Protein AF-A0A1F5Z490-F1 (afdb_monomer)

Radius of gyration: 17.03 Å; Cα contacts (8 Å, |Δi|>4): 134; chains: 1; bounding box: 43×31×44 Å

Organism: NCBI:txid1798377

Solvent-accessible surface area (backbone atoms only — not comparable to full-atom values): 7966 Å² total; per-residue (Å²): 111,71,65,56,54,51,50,61,64,46,50,60,52,65,76,47,38,62,66,70,68,49,69,57,60,60,67,60,52,50,53,46,47,66,50,5,54,89,65,31,84,86,36,93,40,78,66,35,71,58,58,49,37,42,52,48,4,39,44,35,59,71,71,46,69,61,67,75,82,52,63,90,54,74,57,68,68,21,35,50,23,8,48,18,32,73,76,66,42,21,50,50,62,56,50,52,62,53,52,53,50,50,52,50,50,50,32,68,74,64,73,32,71,65,59,47,48,52,52,66,69,32,69,65,48,48,46,63,76,44,69,80,74,80,70,85,83,74,136

Foldseek 3Di:
DVVVLVCLLCVLCVVCVCLVPDFAPPVVLVVLLCQACQNDPPRPRHDDPLSQLLNLLLCVCVVDDSCPRCVPDDNPLSVQQNVCCVPPSHSLPSVSVVSVVVLVVQCVVVVDPVSSSVCSPDVVVSCVSVVNPPDPDDD

Structure (mmCIF, N/CA/C/O backbone):
data_AF-A0A1F5Z490-F1
#
_entry.id   AF-A0A1F5Z490-F1
#
loop_
_atom_site.group_PDB
_atom_site.id
_atom_site.type_symbol
_atom_site.label_atom_id
_atom_site.label_alt_id
_atom_site.label_comp_id
_atom_site.label_asym_id
_atom_site.label_entity_id
_atom_site.label_seq_id
_atom_site.pdbx_PDB_ins_code
_atom_site.Cartn_x
_atom_site.Cartn_y
_atom_site.Cartn_z
_atom_site.occupancy
_atom_site.B_iso_or_equiv
_atom_site.auth_seq_id
_atom_site.auth_comp_id
_atom_site.auth_asym_id
_atom_site.auth_atom_id
_atom_site.pdbx_PDB_model_num
ATOM 1 N N . MET A 1 1 ? -23.377 1.026 19.905 1.00 72.75 1 MET A N 1
ATOM 2 C CA . MET A 1 1 ? -21.891 1.059 19.885 1.00 72.75 1 MET A CA 1
ATOM 3 C C . MET A 1 1 ? -21.240 -0.006 18.991 1.00 72.75 1 MET A C 1
ATOM 5 O O . MET A 1 1 ? -20.268 0.329 18.337 1.00 72.75 1 MET A O 1
ATOM 9 N N . LYS A 1 2 ? -21.742 -1.254 18.906 1.00 80.75 2 LYS A N 1
ATOM 10 C CA . LYS A 1 2 ? -21.209 -2.255 17.947 1.00 80.75 2 LYS A CA 1
ATOM 11 C C . LYS A 1 2 ? -21.406 -1.830 16.481 1.00 80.75 2 LYS A C 1
ATOM 13 O O . LYS A 1 2 ? -20.446 -1.809 15.731 1.00 80.75 2 LYS A O 1
ATOM 18 N N . ILE A 1 3 ? -22.620 -1.391 16.131 1.00 85.69 3 ILE A N 1
ATOM 19 C CA . ILE A 1 3 ? -22.959 -0.874 14.790 1.00 85.69 3 ILE A CA 1
ATOM 20 C C . ILE A 1 3 ? -22.051 0.297 14.394 1.00 85.69 3 ILE A C 1
ATOM 22 O O . ILE A 1 3 ? -21.529 0.318 13.291 1.00 85.69 3 ILE A O 1
ATOM 26 N N . LEU A 1 4 ? -21.801 1.227 15.323 1.00 81.62 4 LEU A N 1
ATOM 27 C CA . LEU A 1 4 ? -20.915 2.367 15.087 1.00 81.62 4 LEU A CA 1
ATOM 28 C C . LEU A 1 4 ? -19.497 1.919 14.693 1.00 81.62 4 LEU A C 1
ATOM 30 O O . LEU A 1 4 ? -18.959 2.437 13.728 1.00 81.62 4 LEU A O 1
ATOM 34 N N . LEU A 1 5 ? -18.920 0.925 15.381 1.00 80.88 5 LEU A N 1
ATOM 35 C CA . LEU A 1 5 ? -17.599 0.385 15.029 1.00 80.88 5 LEU A CA 1
ATOM 36 C C . LEU A 1 5 ? -17.578 -0.272 13.647 1.00 80.88 5 LEU A C 1
ATOM 38 O O . LEU A 1 5 ? -16.599 -0.125 12.924 1.00 80.88 5 LEU A O 1
ATOM 42 N N . VAL A 1 6 ? -18.655 -0.967 13.272 1.00 86.56 6 VAL A N 1
ATOM 43 C CA . VAL A 1 6 ? -18.777 -1.544 11.927 1.00 86.56 6 VAL A CA 1
ATOM 44 C C . VAL A 1 6 ? -18.837 -0.434 10.882 1.00 86.56 6 VAL A C 1
ATOM 46 O O . VAL A 1 6 ? -18.079 -0.471 9.923 1.00 86.56 6 VAL A O 1
ATOM 49 N N . LEU A 1 7 ? -19.668 0.591 11.086 1.00 86.81 7 LEU A N 1
ATOM 50 C CA . LEU A 1 7 ? -19.756 1.729 10.165 1.00 86.81 7 LEU A CA 1
ATOM 51 C C . LEU A 1 7 ? -18.408 2.436 10.016 1.00 86.81 7 LEU A C 1
ATOM 53 O O . LEU A 1 7 ? -17.968 2.688 8.902 1.00 86.81 7 LEU A O 1
ATOM 57 N N . ILE A 1 8 ? -17.721 2.685 11.128 1.00 83.62 8 ILE A N 1
ATOM 58 C CA . ILE A 1 8 ? -16.379 3.270 11.145 1.00 83.62 8 ILE A CA 1
ATOM 59 C C . ILE A 1 8 ? -15.381 2.431 10.334 1.00 83.62 8 ILE A C 1
ATOM 61 O O . ILE A 1 8 ? -14.565 2.997 9.614 1.00 83.62 8 ILE A O 1
ATOM 65 N N . ALA A 1 9 ? -15.444 1.101 10.434 1.00 85.50 9 ALA A N 1
ATOM 66 C CA . ALA A 1 9 ? -14.558 0.217 9.685 1.00 85.50 9 ALA A CA 1
ATOM 67 C C . ALA A 1 9 ? -14.890 0.178 8.181 1.00 85.50 9 ALA A C 1
ATOM 69 O O . ALA A 1 9 ? -14.003 0.022 7.347 1.00 85.50 9 ALA A O 1
ATOM 70 N N . LEU A 1 10 ? -16.167 0.321 7.819 1.00 90.38 10 LEU A N 1
ATOM 71 C CA . LEU A 1 10 ? -16.627 0.232 6.430 1.00 90.38 10 LEU A CA 1
ATOM 72 C C . LEU A 1 10 ? -16.515 1.553 5.661 1.00 90.38 10 LEU A C 1
ATOM 74 O O . LEU A 1 10 ? -16.350 1.531 4.443 1.00 90.38 10 LEU A O 1
ATOM 78 N N . ILE A 1 11 ? -16.594 2.699 6.344 1.00 89.50 11 ILE A N 1
ATOM 79 C CA . ILE A 1 11 ? -16.533 4.023 5.707 1.00 89.50 11 ILE A CA 1
ATOM 80 C C . ILE A 1 11 ? -15.253 4.191 4.867 1.00 89.50 11 ILE A C 1
ATOM 82 O O . ILE A 1 11 ? -15.386 4.508 3.684 1.00 89.50 11 ILE A O 1
ATOM 86 N N . PRO A 1 12 ? -14.033 3.947 5.391 1.00 86.75 12 PRO A N 1
ATOM 87 C CA . PRO A 1 12 ? -12.818 4.059 4.588 1.00 86.75 12 PRO A CA 1
ATOM 88 C C . PRO A 1 12 ? -12.853 3.139 3.364 1.00 86.75 12 PRO A C 1
ATOM 90 O O . PRO A 1 12 ? -12.556 3.584 2.260 1.00 86.75 12 PRO A O 1
ATOM 93 N N . LEU A 1 13 ? -13.318 1.897 3.521 1.00 88.81 13 LEU A N 1
ATOM 94 C CA . LEU A 1 13 ? -13.414 0.943 2.412 1.00 88.81 13 LEU A CA 1
ATOM 95 C C . LEU A 1 13 ? -14.326 1.445 1.289 1.00 88.81 13 LEU A C 1
ATOM 97 O O . LEU A 1 13 ? -14.005 1.285 0.116 1.00 88.81 13 LEU A O 1
ATOM 101 N N . TYR A 1 14 ? -15.438 2.096 1.631 1.00 90.69 14 TYR A N 1
ATOM 102 C CA . TYR A 1 14 ? -16.331 2.688 0.638 1.00 90.69 14 TYR A CA 1
ATOM 103 C C . TYR A 1 14 ? -15.677 3.852 -0.121 1.00 90.69 14 TYR A C 1
ATOM 105 O O . TYR A 1 14 ? -15.818 3.948 -1.345 1.00 90.69 14 TYR A O 1
ATOM 113 N N . PHE A 1 15 ? -14.955 4.730 0.583 1.00 88.12 15 PHE A N 1
ATOM 114 C CA . PHE A 1 15 ? -14.271 5.871 -0.034 1.00 88.12 15 PHE A CA 1
ATOM 115 C C . PHE A 1 15 ? -13.103 5.448 -0.930 1.00 88.12 15 PHE A C 1
ATOM 117 O O . PHE A 1 15 ? -12.899 6.069 -1.968 1.00 88.12 15 PHE A O 1
ATOM 124 N N . PHE A 1 16 ? -12.394 4.373 -0.580 1.00 87.88 16 PHE A N 1
ATOM 125 C CA . PHE A 1 16 ? -11.248 3.856 -1.339 1.00 87.88 16 PHE A CA 1
ATOM 126 C C . PHE A 1 16 ? -11.577 2.636 -2.201 1.00 87.88 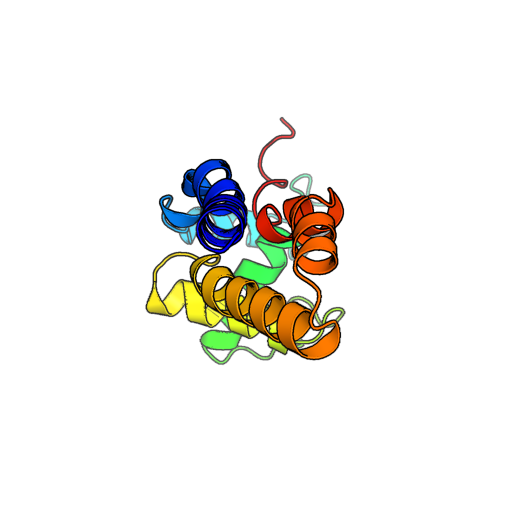16 PHE A C 1
ATOM 128 O O . PHE A 1 16 ? -10.681 1.937 -2.662 1.00 87.88 16 PHE A O 1
ATOM 135 N N . ARG A 1 17 ? -12.865 2.379 -2.457 1.00 90.50 17 ARG A N 1
ATOM 136 C CA . ARG A 1 17 ? -13.311 1.217 -3.239 1.00 90.50 17 ARG A CA 1
ATOM 137 C C . ARG A 1 17 ? -12.666 1.130 -4.623 1.00 90.50 17 ARG A C 1
ATOM 139 O O . ARG A 1 17 ? -12.433 0.022 -5.079 1.00 90.50 17 ARG A O 1
ATOM 146 N N . SER A 1 18 ? -12.366 2.261 -5.269 1.00 89.31 18 SER A N 1
ATOM 147 C CA . SER A 1 18 ? -11.722 2.272 -6.590 1.00 89.31 18 SER A CA 1
ATOM 148 C C . SER A 1 18 ? -10.363 1.577 -6.553 1.00 89.31 18 SER A C 1
ATOM 150 O O . SER A 1 18 ? -10.128 0.690 -7.361 1.00 89.31 18 SER A O 1
ATOM 152 N N . SER A 1 19 ? -9.541 1.847 -5.534 1.00 87.88 19 SER A N 1
ATOM 153 C CA . SER A 1 19 ? -8.245 1.184 -5.347 1.00 87.88 19 SER A CA 1
ATOM 154 C C . SER A 1 19 ? -8.364 -0.335 -5.215 1.00 87.88 19 SER A C 1
ATOM 156 O O . SER A 1 19 ? -7.447 -1.049 -5.589 1.00 87.88 19 SER A O 1
ATOM 158 N N . TYR A 1 20 ? -9.483 -0.859 -4.713 1.00 88.12 20 TYR A N 1
ATOM 159 C CA . TYR A 1 20 ? -9.693 -2.305 -4.564 1.00 88.12 20 TYR A CA 1
ATOM 160 C C . TYR A 1 20 ? -10.411 -2.958 -5.750 1.00 88.12 20 TYR A C 1
ATOM 162 O O . TYR A 1 20 ? -10.493 -4.182 -5.803 1.00 88.12 20 TYR A O 1
ATOM 170 N N . LEU A 1 21 ? -10.998 -2.166 -6.647 1.00 90.56 21 LEU A N 1
ATOM 171 C CA . LEU A 1 21 ? -11.788 -2.656 -7.780 1.00 90.56 21 LEU A CA 1
ATOM 172 C C . LEU A 1 21 ? -11.051 -2.500 -9.111 1.00 90.56 21 LEU A C 1
ATOM 174 O O . LEU A 1 21 ? -11.328 -3.251 -10.042 1.00 90.56 21 LEU A O 1
ATOM 178 N N . GLU A 1 22 ? -10.130 -1.545 -9.206 1.00 90.12 22 GLU A N 1
ATOM 179 C CA . GLU A 1 22 ? -9.297 -1.350 -10.387 1.00 90.12 22 GLU A CA 1
ATOM 180 C C . GLU A 1 22 ? -8.194 -2.422 -10.432 1.00 90.12 22 GLU A C 1
ATOM 182 O O . GLU A 1 22 ? -7.484 -2.620 -9.438 1.00 90.12 22 GLU A O 1
ATOM 187 N N . PRO A 1 23 ? -8.057 -3.163 -11.546 1.00 91.12 23 PRO A N 1
ATOM 188 C CA . PRO A 1 23 ? -6.977 -4.123 -11.699 1.00 91.12 23 PRO A CA 1
ATOM 189 C C . PRO A 1 23 ? -5.637 -3.396 -11.832 1.00 91.12 23 PRO A C 1
ATOM 191 O O . PRO A 1 23 ? -5.555 -2.281 -12.343 1.00 91.12 23 PRO A O 1
ATOM 194 N N . TYR A 1 24 ? -4.577 -4.054 -11.383 1.00 93.06 24 TYR A N 1
ATOM 195 C CA . TYR A 1 24 ? -3.218 -3.559 -11.521 1.00 93.06 24 TYR A CA 1
ATOM 196 C C . TYR A 1 24 ? -2.769 -3.625 -12.981 1.00 93.06 24 TYR A C 1
ATOM 198 O O . TYR A 1 24 ? -2.642 -4.716 -13.543 1.00 93.06 24 TYR A O 1
ATOM 206 N N . ASP A 1 25 ? -2.509 -2.464 -13.579 1.00 94.31 25 ASP A N 1
ATOM 207 C CA . ASP A 1 25 ? -1.946 -2.369 -14.923 1.00 94.31 25 ASP A CA 1
ATOM 208 C C . ASP A 1 25 ? -0.432 -2.609 -14.871 1.00 94.31 25 ASP A C 1
ATOM 210 O O . ASP A 1 25 ? 0.378 -1.701 -14.671 1.00 94.31 25 ASP A O 1
ATOM 214 N N . LEU A 1 26 ? -0.059 -3.883 -14.987 1.00 92.31 26 LEU A N 1
ATOM 215 C CA . LEU A 1 26 ? 1.335 -4.302 -14.923 1.00 92.31 26 LEU A CA 1
ATOM 216 C C . LEU A 1 26 ? 2.154 -3.733 -16.088 1.00 92.31 26 LEU A C 1
ATOM 218 O O . LEU A 1 26 ? 3.312 -3.378 -15.886 1.00 92.31 26 LEU A O 1
ATOM 222 N N . GLU A 1 27 ? 1.579 -3.660 -17.289 1.00 93.81 27 GLU A N 1
ATOM 223 C CA . GLU A 1 27 ? 2.284 -3.172 -18.476 1.00 93.81 27 GLU A CA 1
ATOM 224 C C . GLU A 1 27 ? 2.613 -1.688 -18.322 1.00 93.81 27 GLU A C 1
ATOM 226 O O . GLU A 1 27 ? 3.772 -1.304 -18.478 1.00 93.81 27 GLU A O 1
ATOM 231 N N . TYR A 1 28 ? 1.634 -0.890 -17.889 1.00 93.94 28 TYR A N 1
ATOM 232 C CA . TYR A 1 28 ? 1.842 0.518 -17.570 1.00 93.94 28 TYR A CA 1
ATOM 233 C C . TYR A 1 28 ? 2.927 0.716 -16.508 1.00 93.94 28 TYR A C 1
ATOM 235 O O . TYR A 1 28 ? 3.816 1.542 -16.689 1.00 93.94 28 TYR A O 1
ATOM 243 N N . VAL A 1 29 ? 2.892 -0.030 -15.396 1.00 93.12 29 VAL A N 1
ATOM 244 C CA . VAL A 1 29 ? 3.874 0.177 -14.317 1.00 93.12 29 VAL A CA 1
ATOM 245 C C . VAL A 1 29 ? 5.279 -0.269 -14.725 1.00 93.12 29 VAL A C 1
ATOM 247 O O . VAL A 1 29 ? 6.252 0.380 -14.340 1.00 93.12 29 VAL A O 1
ATOM 250 N N . LEU A 1 30 ? 5.401 -1.340 -15.514 1.00 92.75 30 LEU A N 1
ATOM 251 C CA . LEU A 1 30 ? 6.683 -1.764 -16.078 1.00 92.75 30 LEU A CA 1
ATOM 252 C C . LEU A 1 30 ? 7.259 -0.683 -16.988 1.00 92.75 30 LEU A C 1
ATOM 254 O O . LEU A 1 30 ? 8.399 -0.266 -16.790 1.00 92.75 30 LEU A O 1
ATOM 258 N N . ASP A 1 31 ? 6.462 -0.211 -17.946 1.00 95.06 31 ASP A N 1
ATOM 259 C CA . ASP A 1 31 ? 6.857 0.854 -18.863 1.00 95.06 31 ASP A CA 1
ATOM 260 C C . ASP A 1 31 ? 7.274 2.115 -18.099 1.00 95.06 31 ASP A C 1
ATOM 262 O O . ASP A 1 31 ? 8.359 2.653 -18.321 1.00 95.06 31 ASP A O 1
ATOM 266 N N . HIS A 1 32 ? 6.475 2.521 -17.110 1.00 94.25 32 HIS A N 1
ATOM 267 C CA . HIS A 1 32 ? 6.770 3.676 -16.275 1.00 94.25 32 HIS A CA 1
ATOM 268 C C . HIS A 1 32 ? 8.091 3.492 -15.513 1.00 94.25 32 HIS A C 1
ATOM 270 O O . HIS A 1 32 ? 8.922 4.396 -15.523 1.00 94.25 32 HIS A O 1
ATOM 276 N N . TYR A 1 33 ? 8.333 2.332 -14.889 1.00 95.50 33 TYR A N 1
ATOM 277 C CA . TYR A 1 33 ? 9.582 2.069 -14.168 1.00 95.50 33 TYR A CA 1
ATOM 278 C C . TYR A 1 33 ? 10.806 2.134 -15.092 1.00 95.50 33 TYR A C 1
ATOM 280 O O . TYR A 1 33 ? 11.766 2.836 -14.768 1.00 95.50 33 TYR A O 1
ATOM 288 N N . TYR A 1 34 ? 10.779 1.448 -16.238 1.00 96.12 34 TYR A N 1
ATOM 289 C CA . TYR A 1 34 ? 11.933 1.383 -17.145 1.00 96.12 34 TYR A CA 1
ATOM 290 C C . TYR A 1 34 ? 12.246 2.718 -17.822 1.00 96.12 34 TYR A C 1
ATOM 292 O O . TYR A 1 34 ? 13.385 2.947 -18.225 1.00 96.12 34 TYR A O 1
ATOM 300 N N . HIS A 1 35 ? 11.269 3.619 -17.897 1.00 96.38 35 HIS A N 1
ATOM 301 C CA . HIS A 1 35 ? 11.480 4.992 -18.338 1.00 96.38 35 HIS A CA 1
ATOM 302 C C . HIS A 1 35 ? 11.752 5.964 -17.186 1.00 96.38 35 HIS A C 1
ATOM 304 O O . HIS A 1 35 ? 11.996 7.135 -17.450 1.00 96.38 35 HIS A O 1
ATOM 310 N N . SER A 1 36 ? 11.730 5.531 -15.923 1.00 95.44 36 SER A N 1
ATOM 311 C CA . SER A 1 36 ? 11.835 6.419 -14.760 1.00 95.44 36 SER A CA 1
ATOM 312 C C . SER A 1 36 ? 13.269 6.797 -14.381 1.00 95.44 36 SER A C 1
ATOM 314 O O . SER A 1 36 ? 14.247 6.234 -14.876 1.00 95.44 36 SER A O 1
ATOM 316 N N . GLN A 1 37 ? 13.393 7.705 -13.409 1.00 94.38 37 GLN A N 1
ATOM 317 C CA . GLN A 1 37 ? 14.658 8.113 -12.793 1.00 94.38 37 GLN A CA 1
ATOM 318 C C . GLN A 1 37 ? 15.439 6.977 -12.106 1.00 94.38 37 GLN A C 1
ATOM 320 O O . GLN A 1 37 ? 16.610 7.169 -11.782 1.00 94.38 37 GLN A O 1
ATOM 325 N N . TRP A 1 38 ? 14.804 5.827 -11.850 1.00 92.00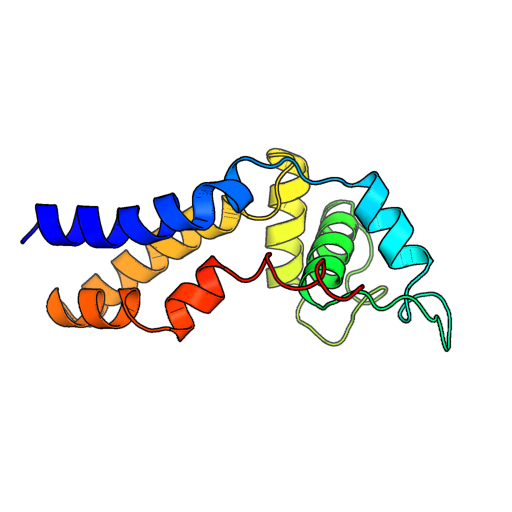 38 TRP A N 1
ATOM 326 C CA . TRP A 1 38 ? 15.452 4.667 -11.224 1.00 92.00 38 TRP A CA 1
ATOM 327 C C . TRP A 1 38 ? 16.215 3.793 -12.217 1.00 92.00 38 TRP A C 1
ATOM 329 O O . TRP A 1 38 ? 17.150 3.108 -11.814 1.00 92.00 38 TRP A O 1
ATOM 339 N N . GLU A 1 39 ? 15.849 3.848 -13.498 1.00 94.75 39 GLU A N 1
ATOM 340 C CA . GLU A 1 39 ? 16.527 3.110 -14.568 1.00 94.75 39 GLU A CA 1
ATOM 341 C C . GLU A 1 39 ? 17.349 4.052 -15.464 1.00 94.75 39 GLU A C 1
ATOM 343 O O . GLU A 1 39 ? 18.480 3.739 -15.835 1.00 94.75 39 GLU A O 1
ATOM 348 N N . ILE A 1 40 ? 16.816 5.240 -15.779 1.00 95.38 40 ILE A N 1
ATOM 349 C CA . ILE A 1 40 ? 17.438 6.213 -16.683 1.00 95.38 40 ILE A CA 1
ATOM 350 C C . ILE A 1 40 ? 17.870 7.463 -15.895 1.00 95.38 40 ILE A C 1
ATOM 352 O O . ILE A 1 40 ? 17.021 8.227 -15.420 1.00 95.38 40 ILE A O 1
ATOM 356 N N . PRO A 1 41 ? 19.186 7.747 -15.795 1.00 94.12 41 PRO A N 1
ATOM 357 C CA . PRO A 1 41 ? 19.674 8.970 -15.166 1.00 94.12 41 PRO A CA 1
ATOM 358 C C . PRO A 1 41 ? 19.102 10.227 -15.836 1.00 94.12 41 PRO A C 1
ATOM 360 O O . PRO A 1 41 ? 19.181 10.378 -17.053 1.00 94.12 41 PRO A O 1
ATOM 363 N N . ASN A 1 42 ? 18.583 11.161 -15.031 1.00 93.38 42 ASN A N 1
ATOM 364 C CA . ASN A 1 42 ? 17.922 12.396 -15.483 1.00 93.38 42 ASN A CA 1
ATOM 365 C C . ASN A 1 42 ? 16.683 12.175 -16.369 1.00 93.38 42 ASN A C 1
ATOM 367 O O . ASN A 1 42 ? 16.380 13.023 -17.213 1.00 93.38 42 ASN A O 1
ATOM 371 N N . SER A 1 43 ? 15.965 11.062 -16.194 1.00 94.56 43 SER A N 1
ATOM 372 C CA . SER A 1 43 ? 14.692 10.882 -16.884 1.00 94.56 43 SER A CA 1
ATOM 373 C C . SER A 1 43 ? 13.716 12.028 -16.573 1.00 94.56 43 SER A C 1
ATOM 375 O O . SER A 1 43 ? 13.577 12.409 -15.407 1.00 94.56 43 SER A O 1
ATOM 377 N N . PRO A 1 44 ? 13.000 12.560 -17.583 1.00 92.62 44 PRO A N 1
ATOM 378 C CA . PRO A 1 44 ? 11.887 13.469 -17.342 1.00 92.62 44 PRO A CA 1
ATOM 379 C C . PRO A 1 44 ? 10.680 12.771 -16.693 1.00 92.62 44 PRO A C 1
ATOM 381 O O . PRO A 1 44 ? 9.760 13.456 -16.254 1.00 92.62 44 PRO A O 1
ATOM 384 N N . TRP A 1 45 ? 10.654 11.434 -16.651 1.00 90.94 45 TRP A N 1
ATOM 385 C CA . TRP A 1 45 ? 9.556 10.650 -16.094 1.00 90.94 45 TRP A CA 1
ATOM 386 C C . TRP A 1 45 ? 9.890 10.267 -14.655 1.00 90.94 45 TRP A C 1
ATOM 388 O O . TRP A 1 45 ? 10.879 9.584 -14.383 1.00 90.94 45 TRP A O 1
ATOM 398 N N . GLY A 1 46 ? 9.066 10.742 -13.726 1.00 90.12 46 GLY A N 1
ATOM 399 C CA . GLY A 1 46 ? 9.198 10.440 -12.309 1.00 90.12 46 GLY A CA 1
ATOM 400 C C . GLY A 1 46 ? 8.219 9.353 -11.894 1.00 90.12 46 GLY A C 1
ATOM 401 O O . GLY A 1 46 ? 7.015 9.585 -11.938 1.00 90.12 46 GLY A O 1
ATOM 402 N N . ILE A 1 47 ? 8.717 8.217 -11.408 1.00 92.69 47 ILE A N 1
ATOM 403 C CA . ILE A 1 47 ? 7.879 7.251 -10.688 1.00 92.69 47 ILE A CA 1
ATOM 404 C C . ILE A 1 47 ? 7.910 7.565 -9.190 1.00 92.69 47 ILE A C 1
ATOM 406 O O . ILE A 1 47 ? 8.972 7.835 -8.614 1.00 92.69 47 ILE A O 1
ATOM 410 N N . GLY A 1 48 ? 6.735 7.552 -8.564 1.00 90.19 48 GLY A N 1
ATOM 411 C CA . GLY A 1 48 ? 6.597 7.700 -7.119 1.00 90.19 48 GLY A CA 1
ATOM 412 C C . GLY A 1 48 ? 6.922 6.414 -6.358 1.00 90.19 48 GLY A C 1
ATOM 413 O O . GLY A 1 48 ? 6.922 5.316 -6.917 1.00 90.19 48 GLY A O 1
ATOM 414 N N . ASP A 1 49 ? 7.145 6.553 -5.051 1.00 90.12 49 ASP A N 1
ATOM 415 C CA . ASP A 1 49 ? 7.372 5.441 -4.118 1.00 90.12 49 ASP A CA 1
ATOM 416 C C . ASP A 1 49 ? 6.286 4.358 -4.194 1.00 90.12 49 ASP A C 1
ATOM 418 O O . ASP A 1 49 ? 6.566 3.171 -4.051 1.00 90.12 49 ASP A O 1
ATOM 422 N N . ASP A 1 50 ? 5.033 4.746 -4.428 1.00 87.62 50 ASP A N 1
ATOM 423 C CA . ASP A 1 50 ? 3.919 3.811 -4.549 1.00 87.62 50 ASP A CA 1
ATOM 424 C C . ASP A 1 50 ? 4.080 2.880 -5.757 1.00 87.62 50 ASP A C 1
ATOM 426 O O . ASP A 1 50 ? 3.963 1.665 -5.593 1.00 87.62 50 ASP A O 1
ATOM 430 N N . GLY A 1 51 ? 4.380 3.419 -6.940 1.00 90.75 51 GLY A N 1
ATOM 431 C CA . GLY A 1 51 ? 4.651 2.639 -8.148 1.00 90.75 51 GLY A CA 1
ATOM 432 C C . GLY A 1 51 ? 5.932 1.818 -8.021 1.00 90.75 51 GLY A C 1
ATOM 433 O O . GLY A 1 51 ? 5.933 0.620 -8.311 1.00 90.75 51 GLY A O 1
ATOM 434 N N . LEU A 1 52 ? 6.996 2.427 -7.488 1.00 93.62 52 LEU A N 1
ATOM 435 C CA . LEU A 1 52 ? 8.288 1.775 -7.279 1.00 93.62 52 LEU A CA 1
ATOM 436 C C . LEU A 1 52 ? 8.180 0.558 -6.353 1.00 93.62 52 LEU A C 1
ATOM 438 O O . LEU A 1 52 ? 8.722 -0.503 -6.660 1.00 93.62 52 LEU A O 1
ATOM 442 N N . TYR A 1 53 ? 7.484 0.679 -5.220 1.00 93.56 53 TYR A N 1
ATOM 443 C CA . TYR A 1 53 ? 7.364 -0.419 -4.259 1.00 93.56 53 TYR A CA 1
ATOM 444 C C . TYR A 1 53 ? 6.437 -1.529 -4.748 1.00 93.56 53 TYR A C 1
ATOM 446 O O . TYR A 1 53 ? 6.683 -2.692 -4.426 1.00 93.56 53 TYR A O 1
ATOM 454 N N . GLN A 1 54 ? 5.415 -1.202 -5.542 1.00 93.69 54 GLN A N 1
ATOM 455 C CA . GLN A 1 54 ? 4.573 -2.200 -6.204 1.00 93.69 54 GLN A CA 1
ATOM 456 C C . GLN A 1 54 ? 5.375 -2.989 -7.244 1.00 93.69 54 GLN A C 1
ATOM 458 O O . GLN A 1 54 ? 5.379 -4.219 -7.195 1.00 93.69 54 GLN A O 1
ATOM 463 N N . PHE A 1 55 ? 6.123 -2.295 -8.108 1.00 95.19 55 PHE A N 1
ATOM 464 C CA . PHE A 1 55 ? 7.000 -2.915 -9.101 1.00 95.19 55 PHE A CA 1
ATOM 465 C C . PHE A 1 55 ? 8.094 -3.769 -8.446 1.00 95.19 55 PHE A C 1
ATOM 467 O O . PHE A 1 55 ? 8.204 -4.966 -8.711 1.00 95.19 55 PHE A O 1
ATOM 474 N N . SER A 1 56 ? 8.870 -3.181 -7.533 1.00 95.75 56 SER A N 1
ATOM 475 C CA . SER A 1 56 ? 9.938 -3.886 -6.822 1.00 95.75 56 SER A CA 1
ATOM 476 C C . SER A 1 56 ? 9.385 -5.081 -6.046 1.00 95.75 56 SER A C 1
ATOM 478 O O . SER A 1 56 ? 9.967 -6.161 -6.072 1.00 95.75 56 SER A O 1
ATOM 480 N N . GLY A 1 57 ? 8.223 -4.925 -5.409 1.00 95.62 57 GLY A N 1
ATOM 481 C CA . GLY A 1 57 ? 7.520 -6.009 -4.739 1.00 95.62 57 GLY A CA 1
ATOM 482 C C . GLY A 1 57 ? 7.166 -7.160 -5.671 1.00 95.62 57 GLY A C 1
ATOM 483 O O . GLY A 1 57 ? 7.431 -8.317 -5.341 1.00 95.62 57 GLY A O 1
ATOM 484 N N . TYR A 1 58 ? 6.591 -6.847 -6.832 1.00 95.88 58 TYR A N 1
ATOM 485 C CA . TYR A 1 58 ? 6.235 -7.826 -7.856 1.00 95.88 58 TYR A CA 1
ATOM 486 C C . TYR A 1 58 ? 7.455 -8.620 -8.337 1.00 95.88 58 TYR A C 1
ATOM 488 O O . TYR A 1 58 ? 7.406 -9.850 -8.385 1.00 95.88 58 TYR A O 1
ATOM 496 N N . GLU A 1 59 ? 8.570 -7.944 -8.606 1.00 95.62 59 GLU A N 1
ATOM 497 C CA . GLU A 1 59 ? 9.820 -8.583 -9.024 1.00 95.62 59 GLU A CA 1
ATOM 498 C C . GLU A 1 59 ? 10.422 -9.472 -7.923 1.00 95.62 59 GLU A C 1
ATOM 500 O O . GLU A 1 59 ? 10.815 -10.611 -8.187 1.00 95.62 59 GLU A O 1
ATOM 505 N N . ILE A 1 60 ? 10.442 -8.999 -6.670 1.00 95.94 60 ILE A N 1
ATOM 506 C CA . ILE A 1 60 ? 10.904 -9.786 -5.512 1.00 95.94 60 ILE A CA 1
ATOM 507 C C . ILE A 1 60 ? 10.056 -11.051 -5.359 1.00 95.94 60 ILE A C 1
ATOM 509 O O . ILE A 1 60 ? 10.591 -12.143 -5.163 1.00 95.94 60 ILE A O 1
ATOM 513 N N . ALA A 1 61 ? 8.734 -10.936 -5.500 1.00 96.19 61 ALA A N 1
ATOM 514 C CA . ALA A 1 61 ? 7.828 -12.078 -5.434 1.00 96.19 61 ALA A CA 1
ATOM 515 C C . ALA A 1 61 ? 8.063 -13.097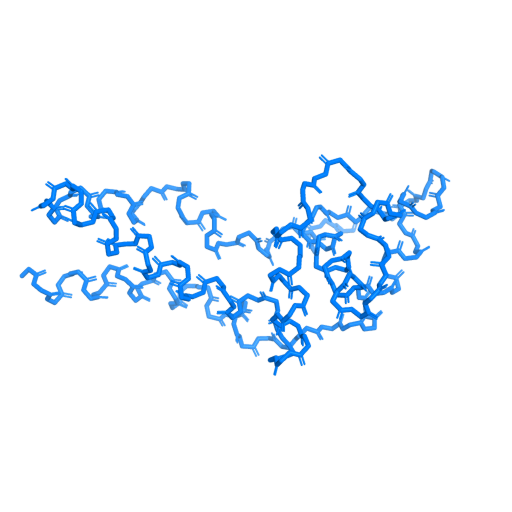 -6.569 1.00 96.19 61 ALA A C 1
ATOM 517 O O . ALA A 1 61 ? 7.641 -14.246 -6.456 1.00 96.19 61 ALA A O 1
ATOM 518 N N . ARG A 1 62 ? 8.743 -12.717 -7.662 1.00 95.75 62 ARG A N 1
ATOM 519 C CA . ARG A 1 62 ? 9.168 -13.620 -8.752 1.00 95.75 62 ARG A CA 1
ATOM 520 C C . ARG A 1 62 ? 10.578 -14.186 -8.562 1.00 95.75 62 ARG A C 1
ATOM 522 O O . ARG A 1 62 ? 11.067 -14.895 -9.437 1.00 95.75 62 ARG A O 1
ATOM 529 N N . GLY A 1 63 ? 11.214 -13.905 -7.428 1.00 95.38 63 GLY A N 1
ATOM 530 C CA . GLY A 1 63 ? 12.546 -14.401 -7.091 1.00 95.38 63 GLY A CA 1
ATOM 531 C C . GLY A 1 63 ? 13.688 -13.466 -7.485 1.00 95.38 63 GLY A C 1
ATOM 532 O O . GLY A 1 63 ? 14.841 -13.893 -7.445 1.00 95.38 63 GLY A O 1
ATOM 533 N N . ARG A 1 64 ? 13.408 -12.208 -7.855 1.00 94.88 64 ARG A N 1
ATOM 534 C CA . ARG A 1 64 ? 14.464 -11.205 -8.043 1.00 94.88 64 ARG A CA 1
ATOM 535 C C . ARG A 1 64 ? 15.087 -10.825 -6.698 1.00 94.88 64 ARG A C 1
ATOM 537 O O . ARG A 1 64 ? 14.415 -10.814 -5.667 1.00 94.88 64 ARG A O 1
ATOM 544 N N . ASP A 1 65 ? 16.373 -10.486 -6.721 1.00 94.75 65 ASP A N 1
ATOM 545 C CA . ASP A 1 65 ? 17.092 -10.018 -5.536 1.00 94.75 65 ASP A CA 1
ATOM 546 C C . ASP A 1 65 ? 16.508 -8.672 -5.035 1.00 94.75 65 ASP A C 1
ATOM 548 O O . ASP A 1 65 ? 16.474 -7.698 -5.803 1.00 94.75 65 ASP A O 1
ATOM 552 N N . PRO A 1 66 ? 16.064 -8.589 -3.761 1.00 92.50 66 PRO A N 1
ATOM 553 C CA . PRO A 1 66 ? 15.461 -7.389 -3.183 1.00 92.50 66 PRO A CA 1
ATOM 554 C C . PRO A 1 66 ? 16.368 -6.158 -3.134 1.00 92.50 66 PRO A C 1
ATOM 556 O O . PRO A 1 66 ? 15.855 -5.051 -2.977 1.00 92.50 66 PRO A O 1
ATOM 559 N N . PHE A 1 67 ? 17.684 -6.315 -3.275 1.00 91.50 67 PHE A N 1
ATOM 560 C CA . PHE A 1 67 ? 18.631 -5.200 -3.215 1.00 91.50 67 PHE A CA 1
ATOM 561 C C . PHE A 1 67 ? 18.928 -4.566 -4.581 1.00 91.50 67 PHE A C 1
ATOM 563 O O . PHE A 1 67 ? 19.697 -3.612 -4.648 1.00 91.50 67 PHE A O 1
ATOM 570 N N . THR A 1 68 ? 18.321 -5.061 -5.665 1.00 89.38 68 THR A N 1
ATOM 571 C CA . THR A 1 68 ? 18.635 -4.596 -7.029 1.00 89.38 68 THR A CA 1
ATOM 572 C C . THR A 1 68 ? 17.870 -3.348 -7.463 1.00 89.38 68 THR A C 1
ATOM 574 O O . THR A 1 68 ? 18.442 -2.504 -8.139 1.00 89.38 68 THR A O 1
ATOM 577 N N . THR A 1 69 ? 16.594 -3.220 -7.092 1.00 86.75 69 THR A N 1
ATOM 578 C CA . THR A 1 69 ? 15.718 -2.134 -7.577 1.00 86.75 69 THR A CA 1
ATOM 579 C C . THR A 1 69 ? 15.663 -0.940 -6.625 1.00 86.75 69 THR A C 1
ATOM 581 O O . THR A 1 69 ? 15.642 0.204 -7.054 1.00 86.75 69 THR A O 1
ATOM 584 N N . SER A 1 70 ? 15.580 -1.208 -5.322 1.00 88.69 70 SER A N 1
ATOM 585 C CA . SER A 1 70 ? 15.343 -0.195 -4.287 1.00 88.69 70 SER A CA 1
ATOM 586 C C . SER A 1 70 ? 15.873 -0.746 -2.953 1.00 88.69 70 SER A C 1
ATOM 588 O O . SER A 1 70 ? 15.118 -1.321 -2.167 1.00 88.69 70 SER A O 1
ATOM 590 N N . PRO A 1 71 ? 17.192 -0.710 -2.701 1.00 91.06 71 PRO A N 1
ATOM 591 C CA . PRO A 1 71 ? 17.775 -1.257 -1.473 1.00 91.06 71 PRO A CA 1
ATOM 592 C C . PRO A 1 71 ? 17.473 -0.417 -0.217 1.00 91.06 71 PRO A C 1
ATOM 594 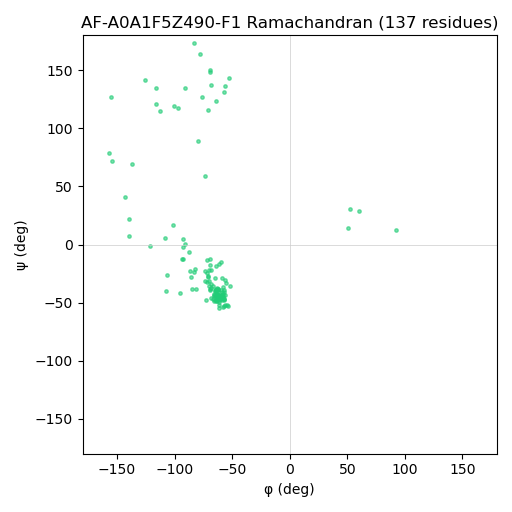O O . PRO A 1 71 ? 17.689 -0.881 0.901 1.00 91.06 71 PRO A O 1
ATOM 597 N N . GLU A 1 72 ? 16.974 0.809 -0.371 1.00 89.50 72 GLU A N 1
ATOM 598 C CA . GLU A 1 72 ? 16.774 1.782 0.706 1.00 89.50 72 GLU A CA 1
ATOM 599 C C . GLU A 1 72 ? 15.589 1.471 1.632 1.00 89.50 72 GLU A C 1
ATOM 601 O O . GLU A 1 72 ? 15.583 1.902 2.786 1.00 89.50 72 GLU A O 1
ATOM 606 N N . VAL A 1 73 ? 14.608 0.689 1.165 1.00 88.81 73 VAL A N 1
ATOM 607 C CA . VAL A 1 73 ? 13.438 0.289 1.965 1.00 88.81 73 VAL A CA 1
ATOM 608 C C . VAL A 1 73 ? 13.420 -1.225 2.188 1.00 88.81 73 VAL A C 1
ATOM 610 O O . VAL A 1 73 ? 13.566 -1.973 1.215 1.00 88.81 73 VAL A O 1
ATOM 613 N N . PRO A 1 74 ? 13.163 -1.700 3.429 1.00 90.94 74 PRO A N 1
ATOM 614 C CA . PRO A 1 74 ? 13.112 -3.123 3.750 1.00 90.94 74 PRO A CA 1
ATOM 615 C C . PRO A 1 74 ? 12.170 -3.937 2.843 1.00 90.94 74 PRO A C 1
ATOM 617 O O . PRO A 1 74 ? 11.069 -3.482 2.517 1.00 90.94 74 PRO A O 1
ATOM 620 N N . PRO A 1 75 ? 12.537 -5.185 2.494 1.00 93.00 75 PRO A N 1
ATOM 621 C CA . PRO A 1 75 ? 11.845 -5.954 1.458 1.00 93.00 75 PRO A CA 1
ATOM 622 C C . PRO A 1 75 ? 10.456 -6.451 1.862 1.00 93.00 75 PRO A C 1
ATOM 624 O O . PRO A 1 75 ? 9.617 -6.671 0.996 1.00 93.00 75 PRO A O 1
ATOM 627 N N . VAL A 1 76 ? 10.181 -6.619 3.160 1.00 93.50 76 VAL A N 1
ATOM 628 C CA . VAL A 1 76 ? 8.934 -7.242 3.642 1.00 93.50 76 VAL A CA 1
ATOM 629 C C . VAL A 1 76 ? 7.693 -6.482 3.168 1.00 93.50 76 VAL A C 1
ATOM 631 O O . VAL A 1 76 ? 6.746 -7.099 2.688 1.00 93.50 76 VAL A O 1
ATOM 634 N N . GLY A 1 77 ? 7.703 -5.148 3.256 1.00 89.62 77 GLY A N 1
ATOM 635 C CA . GLY A 1 77 ? 6.570 -4.332 2.811 1.00 89.62 77 GLY A CA 1
ATOM 636 C C . GLY A 1 77 ? 6.325 -4.441 1.305 1.00 89.62 77 GLY A C 1
ATOM 637 O O . GLY A 1 77 ? 5.184 -4.552 0.870 1.00 89.62 77 GLY A O 1
ATOM 638 N N . LYS A 1 78 ? 7.399 -4.486 0.512 1.00 93.56 78 LYS A N 1
ATOM 639 C CA . LYS A 1 78 ? 7.331 -4.639 -0.947 1.00 93.56 78 LYS A CA 1
ATOM 640 C C . LYS A 1 78 ? 6.827 -6.025 -1.330 1.00 93.56 78 LYS A C 1
ATOM 642 O O . LYS A 1 78 ? 5.920 -6.148 -2.144 1.00 93.56 78 LYS A O 1
ATOM 647 N N . LEU A 1 79 ? 7.353 -7.068 -0.691 1.00 95.06 79 LEU A N 1
ATOM 648 C CA . LEU A 1 79 ? 6.942 -8.450 -0.933 1.00 95.06 79 LEU A CA 1
ATOM 649 C C . LEU A 1 79 ? 5.439 -8.642 -0.703 1.00 95.06 79 LEU A C 1
ATOM 651 O O . LEU A 1 79 ? 4.781 -9.329 -1.477 1.00 95.06 79 LEU A O 1
ATOM 655 N N . ILE A 1 80 ? 4.884 -7.998 0.325 1.00 94.19 80 ILE A N 1
ATOM 656 C CA . ILE A 1 80 ? 3.447 -8.006 0.609 1.00 94.19 80 ILE A CA 1
ATOM 657 C C . ILE A 1 80 ? 2.641 -7.477 -0.593 1.00 94.19 80 ILE A C 1
ATOM 659 O O . ILE A 1 80 ? 1.695 -8.139 -1.025 1.00 94.19 80 ILE A O 1
ATOM 663 N N . TYR A 1 81 ? 3.048 -6.348 -1.186 1.00 92.75 81 TYR A N 1
ATOM 664 C CA . TYR A 1 81 ? 2.432 -5.825 -2.413 1.00 92.75 81 TYR A CA 1
ATOM 665 C C . TYR A 1 81 ? 2.597 -6.777 -3.598 1.00 92.75 81 TYR A C 1
ATOM 667 O O . TYR A 1 81 ? 1.622 -7.068 -4.287 1.00 92.75 81 TYR A O 1
ATOM 675 N N . GLY A 1 82 ? 3.803 -7.308 -3.804 1.00 94.81 82 GLY A N 1
ATOM 676 C CA . GLY A 1 82 ? 4.100 -8.238 -4.893 1.00 94.81 82 GLY A CA 1
ATOM 677 C C . GLY A 1 82 ? 3.250 -9.501 -4.864 1.00 94.81 82 GLY A C 1
ATOM 678 O O . GLY A 1 82 ? 2.670 -9.882 -5.879 1.00 94.81 82 GLY A O 1
ATOM 679 N N . LEU A 1 83 ? 3.110 -10.116 -3.689 1.00 95.50 83 LEU A N 1
ATOM 680 C CA . LEU A 1 83 ? 2.238 -11.275 -3.494 1.00 95.50 83 LEU A CA 1
ATOM 681 C C . LEU A 1 83 ? 0.772 -10.924 -3.761 1.00 95.50 83 LEU A C 1
ATOM 683 O O . LEU A 1 83 ? 0.058 -11.712 -4.377 1.00 95.50 83 LEU A O 1
ATOM 687 N N . SER A 1 84 ? 0.321 -9.736 -3.347 1.00 95.25 84 SER A N 1
ATOM 688 C CA . SER A 1 84 ? -1.040 -9.272 -3.634 1.00 95.25 84 SER A CA 1
ATOM 689 C C . SER A 1 84 ? -1.279 -9.112 -5.139 1.00 95.25 84 SER A C 1
ATOM 691 O O . SER A 1 84 ? -2.306 -9.558 -5.647 1.00 95.25 84 SER A O 1
ATOM 693 N N . ILE A 1 85 ? -0.313 -8.543 -5.867 1.00 95.81 85 ILE A N 1
ATOM 694 C CA . ILE A 1 85 ? -0.367 -8.414 -7.329 1.00 95.81 85 ILE A CA 1
ATOM 695 C C . ILE A 1 85 ? -0.429 -9.798 -7.984 1.00 95.81 85 ILE A C 1
ATOM 697 O O . ILE A 1 85 ? -1.298 -10.031 -8.817 1.00 95.81 85 ILE A O 1
ATOM 701 N N . GLN A 1 86 ? 0.431 -10.738 -7.587 1.00 95.31 86 GLN A N 1
ATOM 702 C CA . GLN A 1 86 ? 0.454 -12.082 -8.177 1.00 95.31 86 GLN A CA 1
ATOM 703 C C . GLN A 1 86 ? -0.832 -12.878 -7.920 1.00 95.31 86 GLN A C 1
ATOM 705 O O . GLN A 1 86 ? -1.313 -13.576 -8.809 1.00 95.31 86 GLN A O 1
ATOM 710 N N . LEU A 1 87 ? -1.381 -12.797 -6.706 1.00 95.38 87 LEU A N 1
ATOM 711 C CA . LEU A 1 87 ? -2.544 -13.592 -6.310 1.00 95.38 87 LEU A CA 1
ATOM 712 C C . LEU A 1 87 ? -3.864 -12.982 -6.785 1.00 95.38 87 LEU A C 1
ATOM 714 O O . LEU A 1 87 ? -4.773 -13.713 -7.174 1.00 95.38 87 LEU A O 1
ATOM 718 N N . PHE A 1 88 ? -3.983 -11.656 -6.738 1.00 95.06 88 PHE A N 1
ATOM 719 C CA . PHE A 1 88 ? -5.260 -10.963 -6.912 1.00 95.06 88 PHE A CA 1
ATOM 720 C C . PHE A 1 88 ? -5.276 -9.972 -8.075 1.00 95.06 88 PHE A C 1
ATOM 722 O O . PHE A 1 88 ? -6.303 -9.337 -8.296 1.00 95.06 88 PHE A O 1
ATOM 729 N N . HIS A 1 89 ? -4.163 -9.810 -8.799 1.00 95.06 89 HIS A N 1
ATOM 730 C CA . HIS A 1 89 ? -3.998 -8.766 -9.818 1.00 95.06 89 HIS A CA 1
ATOM 731 C C . HIS A 1 89 ? -4.321 -7.364 -9.278 1.00 95.06 89 HIS A C 1
ATOM 733 O O . HIS A 1 89 ? -4.795 -6.500 -10.008 1.00 95.06 89 HIS A O 1
ATOM 739 N N . ASN A 1 90 ? -4.090 -7.136 -7.981 1.00 93.94 90 ASN A N 1
ATOM 740 C CA . ASN A 1 90 ? -4.281 -5.843 -7.337 1.00 93.94 90 ASN A CA 1
ATOM 741 C C . ASN A 1 90 ? -3.385 -5.749 -6.081 1.00 93.94 90 ASN A C 1
ATOM 743 O O . ASN A 1 90 ? -3.432 -6.635 -5.218 1.00 93.94 90 ASN A O 1
ATOM 747 N N . PRO A 1 91 ? -2.563 -4.694 -5.950 1.00 92.81 91 PRO A N 1
ATOM 748 C CA . PRO A 1 91 ? -1.599 -4.544 -4.859 1.00 92.81 91 PRO A CA 1
ATOM 749 C C . PRO A 1 91 ? -2.248 -4.268 -3.496 1.00 92.81 91 PRO A C 1
ATOM 751 O O . PRO A 1 91 ? -1.639 -4.524 -2.461 1.00 92.81 91 PRO A O 1
ATOM 754 N N . TYR A 1 92 ? -3.476 -3.755 -3.457 1.00 91.75 92 TYR A N 1
ATOM 755 C CA . TYR A 1 92 ? -4.095 -3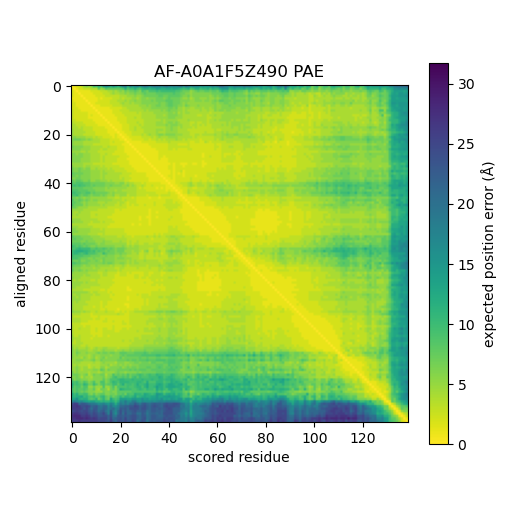.221 -2.244 1.00 91.75 92 TYR A CA 1
ATOM 756 C C . TYR A 1 92 ? -4.935 -4.235 -1.469 1.00 91.75 92 TYR A C 1
ATOM 758 O O . TYR A 1 92 ? -5.258 -3.979 -0.307 1.00 91.75 92 TYR A O 1
ATOM 766 N N . TYR A 1 93 ? -5.261 -5.403 -2.034 1.00 91.44 93 TYR A N 1
ATOM 767 C CA . TYR A 1 93 ? -6.056 -6.409 -1.315 1.00 91.44 93 TYR A CA 1
ATOM 768 C C . TYR A 1 93 ? -5.421 -6.850 0.002 1.00 91.44 93 TYR A C 1
ATOM 770 O O . TYR A 1 93 ? -6.126 -7.030 0.995 1.00 91.44 93 TYR A O 1
ATOM 778 N N . VAL A 1 94 ? -4.095 -6.962 0.051 1.00 88.38 94 VAL A N 1
ATOM 779 C CA . VAL A 1 94 ? -3.373 -7.348 1.269 1.00 88.38 94 VAL A CA 1
ATOM 780 C C . VAL A 1 94 ? -3.405 -6.282 2.375 1.00 88.38 94 VAL A C 1
ATOM 782 O O . VAL A 1 94 ? -3.205 -6.603 3.546 1.00 88.38 94 VAL A O 1
ATOM 785 N N . ILE A 1 95 ? -3.735 -5.026 2.052 1.00 88.31 95 ILE A N 1
ATOM 786 C CA . ILE A 1 95 ? -3.913 -3.966 3.056 1.00 88.31 95 ILE A CA 1
ATOM 787 C C . ILE A 1 95 ? -5.175 -4.216 3.889 1.00 88.31 95 ILE A C 1
ATOM 789 O O . ILE A 1 95 ? -5.189 -3.892 5.073 1.00 88.31 95 ILE A O 1
ATOM 793 N N . LEU A 1 96 ? -6.221 -4.831 3.325 1.00 89.88 96 LEU A N 1
ATOM 794 C CA . LEU A 1 96 ? -7.482 -5.095 4.031 1.00 89.88 96 LEU A CA 1
ATOM 795 C C . LEU A 1 96 ? -7.309 -5.943 5.304 1.00 89.88 96 LEU A C 1
ATOM 797 O O . LEU A 1 96 ? -7.749 -5.498 6.368 1.00 89.88 96 LEU A O 1
ATOM 801 N N . PRO A 1 97 ? -6.673 -7.132 5.271 1.00 90.75 97 PRO A N 1
ATOM 802 C CA . PRO A 1 97 ? -6.451 -7.898 6.491 1.00 90.75 97 PRO A CA 1
ATOM 803 C C . PRO A 1 97 ? -5.564 -7.140 7.483 1.00 90.75 97 PRO A C 1
ATOM 805 O O . PRO A 1 97 ? -5.863 -7.155 8.675 1.00 90.75 97 PRO A O 1
ATOM 808 N N . ILE A 1 98 ? -4.532 -6.421 7.021 1.00 89.88 98 ILE A N 1
ATOM 809 C CA . ILE A 1 98 ? -3.667 -5.626 7.906 1.00 89.88 98 ILE A CA 1
ATOM 810 C C . ILE A 1 98 ? -4.480 -4.528 8.599 1.00 89.88 98 ILE A C 1
ATOM 812 O O . ILE A 1 98 ? -4.403 -4.390 9.815 1.00 89.88 98 ILE A O 1
ATOM 816 N N . TYR A 1 99 ? -5.329 -3.818 7.858 1.00 89.25 99 TYR A N 1
ATOM 817 C CA . TYR A 1 99 ? -6.246 -2.811 8.379 1.00 89.25 99 TYR A CA 1
ATOM 818 C C . TYR A 1 99 ? -7.129 -3.363 9.505 1.00 89.25 99 TYR 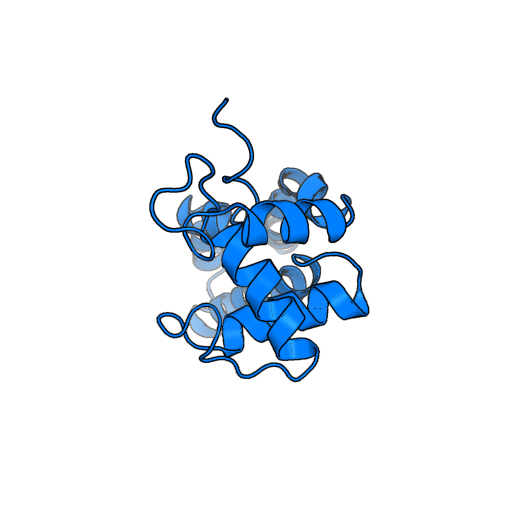A C 1
ATOM 820 O O . TYR A 1 99 ? -7.150 -2.809 10.607 1.00 89.25 99 TYR A O 1
ATOM 828 N N . PHE A 1 100 ? -7.820 -4.485 9.274 1.00 89.69 100 PHE A N 1
ATOM 829 C CA . PHE A 1 100 ? -8.673 -5.091 10.299 1.00 89.69 100 PHE A CA 1
ATOM 830 C C . PHE A 1 100 ? -7.869 -5.584 11.504 1.00 89.69 100 PHE A C 1
ATOM 832 O O . PHE A 1 100 ? -8.294 -5.380 12.643 1.00 89.69 100 PHE A O 1
ATOM 839 N N . LEU A 1 101 ? -6.694 -6.178 11.281 1.00 91.56 101 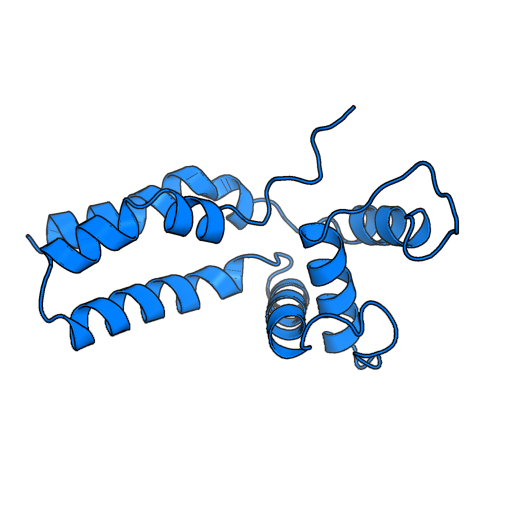LEU A N 1
ATOM 840 C CA . LEU A 1 101 ? -5.798 -6.607 12.355 1.00 91.56 101 LEU A CA 1
ATOM 841 C C . LEU A 1 101 ? -5.319 -5.423 13.195 1.00 91.56 101 LEU A C 1
ATOM 843 O O . LEU A 1 101 ? -5.314 -5.524 14.420 1.00 91.56 101 LEU A O 1
ATOM 847 N 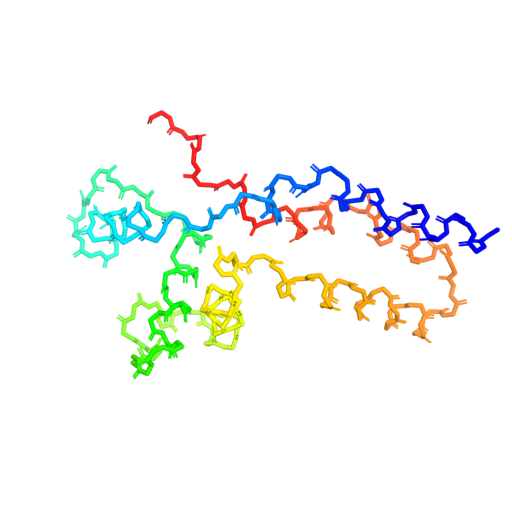N . THR A 1 102 ? -4.995 -4.285 12.579 1.00 89.81 102 THR A N 1
ATOM 848 C CA . THR A 1 102 ? -4.633 -3.057 13.295 1.00 89.81 102 THR A CA 1
ATOM 849 C C . THR A 1 102 ? -5.790 -2.557 14.155 1.00 89.81 102 THR A C 1
ATOM 851 O O . THR A 1 102 ? -5.577 -2.234 15.324 1.00 89.81 102 THR A O 1
ATOM 854 N N . LEU A 1 103 ? -7.024 -2.547 13.638 1.00 88.69 103 LEU A N 1
ATOM 855 C CA . LEU A 1 103 ? -8.198 -2.148 14.424 1.00 88.69 103 LEU A CA 1
ATOM 856 C C . LEU A 1 103 ? -8.450 -3.084 15.609 1.00 88.69 103 LEU A C 1
ATOM 858 O O . LEU A 1 103 ? -8.719 -2.618 16.720 1.00 88.69 103 LEU A O 1
ATOM 862 N N . ILE A 1 104 ? -8.338 -4.396 15.390 1.00 90.19 104 ILE A N 1
ATOM 863 C CA . ILE A 1 104 ? -8.488 -5.407 16.441 1.00 90.19 104 ILE A CA 1
ATOM 864 C C . ILE A 1 104 ? -7.389 -5.238 17.491 1.00 90.19 104 ILE A C 1
ATOM 866 O O . ILE A 1 104 ? -7.697 -5.165 18.680 1.00 90.19 104 ILE A O 1
ATOM 870 N N . ALA A 1 105 ? -6.126 -5.121 17.080 1.00 90.69 105 ALA A N 1
ATOM 871 C CA . ALA A 1 105 ? -4.996 -4.931 17.983 1.00 90.69 105 ALA A CA 1
ATOM 872 C C . ALA A 1 105 ? -5.169 -3.664 18.828 1.00 90.69 105 ALA A C 1
ATOM 874 O O . ALA A 1 105 ? -5.048 -3.708 20.052 1.00 90.69 105 ALA A O 1
ATOM 875 N N . PHE A 1 106 ? -5.548 -2.549 18.203 1.00 88.62 106 PHE A N 1
ATOM 876 C CA . PHE A 1 106 ? -5.762 -1.291 18.907 1.00 88.62 106 PHE A CA 1
ATOM 877 C C . PHE A 1 106 ? -6.926 -1.368 19.902 1.00 88.62 106 PHE A C 1
ATOM 879 O O . PHE A 1 106 ? -6.830 -0.868 21.028 1.00 88.62 106 PHE A O 1
ATOM 886 N N . TYR A 1 107 ? -8.011 -2.055 19.533 1.00 89.00 107 TYR A N 1
ATOM 887 C CA . TYR A 1 107 ? -9.109 -2.340 20.453 1.00 89.00 107 TYR A CA 1
ATOM 888 C C . TYR A 1 107 ? -8.657 -3.209 21.632 1.00 89.00 107 TYR A C 1
ATOM 890 O O . TYR A 1 107 ? -9.016 -2.933 22.777 1.00 89.00 107 TYR A O 1
ATOM 898 N N . LEU A 1 108 ? -7.857 -4.248 21.382 1.00 91.75 108 LEU A N 1
ATOM 899 C CA . LEU A 1 108 ? -7.371 -5.148 22.425 1.00 91.75 108 LEU A CA 1
ATOM 900 C C . LEU A 1 108 ? -6.409 -4.458 23.394 1.00 91.75 108 LEU A C 1
ATOM 902 O O . LEU A 1 108 ? -6.473 -4.777 24.581 1.00 91.75 108 LEU A O 1
ATOM 906 N N . LEU A 1 109 ? -5.579 -3.533 22.908 1.00 91.94 109 LEU A N 1
ATOM 907 C CA . LEU A 1 109 ? -4.625 -2.764 23.710 1.00 91.94 109 LEU A CA 1
ATOM 908 C C . LEU A 1 109 ? -5.317 -1.709 24.573 1.00 91.94 109 LEU A C 1
ATOM 910 O O . LEU A 1 109 ? -5.057 -1.609 25.766 1.00 91.94 109 LEU A O 1
ATOM 914 N N . THR A 1 110 ? -6.223 -0.931 23.984 1.00 92.31 110 THR A N 1
ATOM 915 C CA . THR A 1 110 ? -6.859 0.194 24.688 1.00 92.31 110 THR A CA 1
ATOM 916 C C . THR A 1 110 ? -8.090 -0.220 25.488 1.00 92.31 110 THR A C 1
ATOM 918 O O . THR A 1 110 ? -8.528 0.519 26.368 1.00 92.31 110 THR A O 1
ATOM 921 N N . LYS A 1 111 ? -8.722 -1.346 25.120 1.00 88.69 111 LYS A N 1
ATOM 922 C CA . LYS A 1 111 ? -10.080 -1.751 25.533 1.00 88.69 111 LYS A CA 1
ATOM 923 C C . LYS A 1 111 ? -11.135 -0.650 25.332 1.00 88.69 111 LYS A C 1
ATOM 925 O O . LYS A 1 111 ? -12.258 -0.764 25.826 1.00 88.69 111 LYS A O 1
ATOM 930 N N . SER A 1 112 ? -10.812 0.396 24.566 1.00 87.56 112 SER A N 1
ATOM 931 C CA . SER A 1 112 ? -11.606 1.611 24.417 1.00 87.56 112 SER A CA 1
ATOM 932 C C . SER A 1 112 ? -12.088 1.762 22.985 1.00 87.56 112 SER A C 1
ATOM 934 O O . SER A 1 112 ? -11.317 1.883 22.037 1.00 87.56 112 SER A O 1
ATOM 936 N N . LYS A 1 113 ? -13.409 1.810 22.826 1.00 84.19 113 LYS A N 1
ATOM 937 C CA . LYS A 1 113 ? -14.045 2.016 21.517 1.00 84.19 113 LYS A CA 1
ATOM 938 C C . LYS A 1 113 ? -13.856 3.448 21.012 1.00 84.19 113 LYS A C 1
ATOM 940 O O . LYS A 1 113 ? -13.830 3.664 19.807 1.00 84.19 113 LYS A O 1
ATOM 945 N N . LEU A 1 114 ? -13.690 4.402 21.932 1.00 85.44 114 LEU A N 1
ATOM 946 C CA . LEU A 1 114 ? -13.428 5.804 21.613 1.00 85.44 114 LEU A CA 1
ATOM 947 C C . LEU A 1 114 ? -12.028 5.979 21.010 1.00 85.44 114 LEU A C 1
ATOM 949 O O . LEU A 1 114 ? -11.859 6.717 20.048 1.00 85.44 114 LEU A O 1
ATOM 953 N N . ALA A 1 115 ? -11.038 5.251 21.530 1.00 85.25 115 ALA A N 1
ATOM 954 C CA . ALA A 1 115 ? -9.684 5.284 20.991 1.00 85.25 115 ALA A CA 1
ATOM 955 C C . ALA A 1 115 ? -9.645 4.734 19.553 1.00 85.25 115 ALA A C 1
ATOM 957 O O . ALA A 1 115 ? -9.049 5.351 18.674 1.00 85.25 115 ALA A O 1
ATOM 958 N N . VAL A 1 116 ? -10.334 3.613 19.297 1.00 82.25 116 VAL A N 1
ATOM 959 C CA . VAL A 1 116 ? -10.469 3.039 17.944 1.00 82.25 116 VAL A CA 1
ATOM 960 C C . VAL A 1 116 ? -11.134 4.031 16.989 1.00 82.25 116 VAL A C 1
ATOM 962 O O . VAL A 1 116 ? -10.652 4.213 15.876 1.00 82.25 116 VAL A O 1
ATOM 965 N N . PHE A 1 117 ? -12.195 4.712 17.437 1.00 83.06 117 PHE A N 1
ATOM 966 C CA . PHE A 1 117 ? -12.836 5.770 16.657 1.00 83.06 117 PHE A CA 1
ATOM 967 C C . PHE A 1 117 ? -11.841 6.873 16.283 1.00 83.06 117 PHE A C 1
ATOM 969 O O . PHE A 1 117 ? -11.668 7.153 15.099 1.00 83.06 117 PHE A O 1
ATOM 976 N N . PHE A 1 118 ? -11.115 7.433 17.255 1.00 85.19 118 PHE A N 1
ATOM 977 C CA . PHE A 1 118 ? -10.142 8.484 16.963 1.00 85.19 118 PHE A CA 1
ATOM 978 C C . PHE A 1 118 ? -9.074 8.031 15.970 1.00 85.19 118 PHE A C 1
ATOM 980 O O . PHE A 1 118 ? -8.832 8.753 15.004 1.00 85.19 118 PHE A O 1
ATOM 987 N N . LEU A 1 119 ? -8.516 6.824 16.140 1.00 83.25 119 LEU A N 1
ATOM 988 C CA . LEU A 1 119 ? -7.542 6.244 15.212 1.00 83.25 119 LEU A CA 1
ATOM 989 C C . LEU A 1 119 ? -8.089 6.220 13.780 1.00 83.25 119 LEU A C 1
ATOM 991 O O . LEU A 1 119 ? -7.459 6.757 12.871 1.00 83.25 119 LEU A O 1
ATOM 995 N N . THR A 1 120 ? -9.287 5.663 13.598 1.00 79.12 120 THR A N 1
ATOM 996 C CA . THR A 1 120 ? -9.919 5.522 12.278 1.00 79.12 120 THR A CA 1
ATOM 997 C C . THR A 1 120 ? -10.257 6.847 11.616 1.00 79.12 120 THR A C 1
ATOM 999 O O . THR A 1 120 ? -10.254 6.929 10.394 1.00 79.12 120 THR A O 1
ATOM 1002 N N . THR A 1 121 ? -10.522 7.887 12.408 1.00 79.12 121 THR A N 1
ATOM 1003 C CA . THR A 1 121 ? -10.819 9.233 11.909 1.00 79.12 121 THR A CA 1
ATOM 1004 C C . THR A 1 121 ? -9.576 10.086 11.685 1.00 79.12 121 THR A C 1
ATOM 1006 O O . THR A 1 121 ? -9.689 11.192 11.160 1.00 79.12 121 THR A O 1
ATOM 1009 N N . THR A 1 122 ? -8.386 9.616 12.077 1.00 83.12 122 THR A N 1
ATOM 1010 C CA . THR A 1 122 ? -7.173 10.410 11.874 1.00 83.12 122 THR A CA 1
ATOM 1011 C C . THR A 1 122 ? -6.837 10.527 10.383 1.00 83.12 122 THR A C 1
ATOM 1013 O O . THR A 1 122 ? -6.857 9.525 9.662 1.00 83.12 122 THR A O 1
ATOM 1016 N N . PRO A 1 123 ? -6.439 11.722 9.904 1.00 73.88 123 PRO A N 1
ATOM 1017 C CA . PRO A 1 123 ? -5.996 11.906 8.522 1.00 73.88 123 PRO A CA 1
ATOM 1018 C C . PRO A 1 123 ? -4.834 10.986 8.133 1.00 73.88 123 PRO A C 1
ATOM 1020 O O . PRO A 1 123 ? -4.728 10.579 6.981 1.00 73.88 123 PRO A O 1
ATOM 1023 N N . LEU A 1 124 ? -3.980 10.626 9.098 1.00 71.00 124 LEU A N 1
ATOM 1024 C CA . LEU A 1 124 ? -2.871 9.693 8.898 1.00 71.00 124 LEU A CA 1
ATOM 1025 C C . LEU A 1 124 ? -3.363 8.293 8.538 1.00 71.00 124 LEU A C 1
ATOM 1027 O O . LEU A 1 124 ? -2.853 7.690 7.599 1.00 71.00 124 LEU A O 1
ATOM 1031 N N . PHE A 1 125 ? -4.380 7.798 9.238 1.00 75.94 125 PHE A N 1
ATOM 1032 C CA . PHE A 1 125 ? -4.944 6.482 8.972 1.00 75.94 125 PHE A CA 1
ATOM 1033 C C . PHE A 1 125 ? -5.675 6.440 7.625 1.00 75.94 125 PHE A C 1
ATOM 1035 O O . PHE A 1 125 ? -5.526 5.484 6.867 1.00 75.94 125 PHE A O 1
ATOM 1042 N N . PHE A 1 126 ? -6.368 7.527 7.268 1.00 72.31 126 PHE A N 1
ATOM 1043 C CA . PHE A 1 126 ? -6.930 7.703 5.926 1.00 72.31 126 PHE A CA 1
ATOM 1044 C C . PHE A 1 126 ? -5.851 7.750 4.846 1.00 72.31 126 PHE A C 1
ATOM 1046 O O . PHE A 1 126 ? -6.010 7.113 3.810 1.00 72.31 126 PHE A O 1
ATOM 1053 N N . LYS A 1 127 ? -4.745 8.466 5.075 1.00 74.94 127 LYS A N 1
ATOM 1054 C CA . LYS A 1 127 ? -3.619 8.514 4.134 1.00 74.94 127 LYS A CA 1
ATOM 1055 C C . LYS A 1 127 ? -2.995 7.134 3.942 1.00 74.94 127 LYS A C 1
ATOM 1057 O O . LYS A 1 127 ? -2.636 6.804 2.823 1.00 74.94 127 LYS A O 1
ATOM 1062 N N . TRP A 1 128 ? -2.904 6.338 5.003 1.00 68.69 128 TRP A N 1
ATOM 1063 C CA . TRP A 1 128 ? -2.355 4.985 4.956 1.00 68.69 128 TRP A CA 1
ATOM 1064 C C . TRP A 1 128 ? -3.258 4.013 4.190 1.00 68.69 128 TRP A C 1
ATOM 1066 O O . TRP A 1 128 ? -2.775 3.212 3.400 1.00 68.69 128 TRP A O 1
ATOM 1076 N N . LEU A 1 129 ? -4.581 4.135 4.343 1.00 66.12 129 LEU A N 1
ATOM 1077 C CA . LEU A 1 129 ? -5.525 3.372 3.522 1.00 66.12 129 LEU A CA 1
ATOM 1078 C C . LEU A 1 129 ? -5.555 3.855 2.064 1.00 66.12 129 LEU A C 1
ATOM 1080 O O . LEU A 1 129 ? -5.850 3.083 1.158 1.00 66.12 129 LEU A O 1
ATOM 1084 N N . ARG A 1 130 ? -5.239 5.139 1.858 1.00 65.00 130 ARG A N 1
ATOM 1085 C CA . ARG A 1 130 ? -5.171 5.800 0.555 1.00 65.00 130 ARG A CA 1
ATOM 1086 C C . ARG A 1 130 ? -3.864 5.574 -0.188 1.00 65.00 130 ARG A C 1
ATOM 1088 O O . ARG A 1 130 ? -3.870 5.851 -1.379 1.00 65.00 130 ARG A O 1
ATOM 1095 N N . SER A 1 131 ? -2.749 5.202 0.451 1.00 60.28 131 SER A N 1
ATOM 1096 C CA . SER A 1 131 ? -1.393 5.288 -0.132 1.00 60.28 131 SER A CA 1
ATOM 1097 C C . SER A 1 131 ? -1.093 4.226 -1.200 1.00 60.28 131 SER A C 1
ATOM 1099 O O . SER A 1 131 ? -0.142 3.460 -1.104 1.00 60.28 131 SER A O 1
ATOM 1101 N N . GLY A 1 132 ? -1.935 4.269 -2.225 1.00 52.12 132 GLY A N 1
ATOM 1102 C CA . GLY A 1 132 ? -1.848 3.817 -3.593 1.00 52.12 132 GLY A CA 1
ATOM 1103 C C . GLY A 1 132 ? -2.469 4.825 -4.575 1.00 52.12 132 GLY A C 1
ATOM 1104 O O . GLY A 1 132 ? -2.949 4.438 -5.630 1.00 52.12 132 GLY A O 1
ATOM 1105 N N . LEU A 1 133 ? -2.592 6.107 -4.195 1.00 43.22 133 LEU A N 1
ATOM 1106 C CA . LEU A 1 133 ? -3.362 7.094 -4.968 1.00 43.22 133 LEU A CA 1
ATOM 1107 C C . LEU A 1 133 ? -2.749 8.502 -4.980 1.00 43.22 133 LEU A C 1
ATOM 1109 O O . LEU A 1 133 ? -3.482 9.490 -4.878 1.00 43.22 133 LEU A O 1
ATOM 1113 N N . PHE A 1 134 ? -1.420 8.594 -5.107 1.00 44.03 134 PHE A N 1
ATOM 1114 C CA . PHE A 1 134 ? -0.735 9.817 -5.548 1.00 44.03 134 PHE A CA 1
ATOM 1115 C C . PHE A 1 134 ? 0.635 9.524 -6.196 1.00 44.03 134 PHE A C 1
ATOM 1117 O O . PHE A 1 134 ? 1.671 9.890 -5.650 1.00 44.03 134 PHE A O 1
ATOM 1124 N N . SER A 1 135 ? 0.618 8.959 -7.404 1.00 44.78 135 SER A N 1
ATOM 1125 C CA . SER A 1 135 ? 1.665 9.186 -8.421 1.00 44.78 135 SER A CA 1
ATOM 1126 C C . SER A 1 135 ? 1.134 9.338 -9.855 1.00 44.78 135 SER A C 1
ATOM 1128 O O . SER A 1 135 ? 1.921 9.467 -10.781 1.00 44.78 135 SER A O 1
ATOM 1130 N N . GLY A 1 136 ? -0.189 9.401 -10.060 1.00 40.69 136 GLY A N 1
ATOM 1131 C CA . GLY A 1 136 ? -0.792 9.489 -11.402 1.00 40.69 136 GLY A CA 1
ATOM 1132 C C . GLY A 1 136 ? -1.417 10.834 -11.789 1.00 40.69 136 GLY A C 1
ATOM 1133 O O . GLY A 1 136 ? -2.073 10.910 -12.819 1.00 40.69 136 GLY A O 1
ATOM 1134 N N . LEU A 1 137 ? -1.292 11.888 -10.973 1.00 39.06 137 LEU A N 1
ATOM 1135 C CA . LEU A 1 137 ? -1.835 13.214 -11.308 1.00 39.06 137 LEU A CA 1
ATOM 1136 C C . LEU A 1 137 ? -0.842 14.327 -10.962 1.00 39.06 137 LEU A C 1
ATOM 1138 O O . LEU A 1 137 ? -1.063 15.130 -10.055 1.00 39.06 137 LEU A O 1
ATOM 1142 N N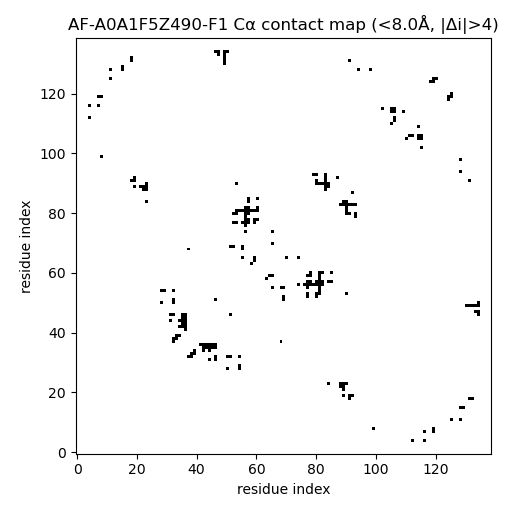 . GLN A 1 138 ? 0.244 14.379 -11.720 1.00 35.19 138 GLN A N 1
ATOM 1143 C CA . GLN A 1 138 ? 0.768 15.643 -12.228 1.00 35.19 138 GLN A CA 1
ATOM 1144 C C . GLN A 1 138 ? 0.891 15.496 -13.755 1.00 35.19 138 GLN A C 1
ATOM 1146 O O . GLN A 1 138 ? 1.124 14.374 -14.203 1.00 35.19 138 GLN A O 1
ATOM 1151 N N . PRO A 1 139 ? 0.580 16.558 -14.522 1.00 40.78 139 PRO A N 1
ATOM 1152 C CA . PRO A 1 139 ? 0.443 16.505 -15.979 1.00 40.78 139 PRO A CA 1
ATOM 1153 C C . PRO A 1 139 ? 1.711 16.045 -16.697 1.00 40.78 139 PRO A C 1
ATOM 1155 O O . PRO A 1 139 ? 2.813 16.294 -16.159 1.00 40.78 139 PRO A O 1
#

Secondary structure (DSSP, 8-state):
-HHHHHHHHHHHHHHTHHHHHS---HHHHHHHHHTBTTTSTT-SBPPPHHHHHHHHHHHHHTT--TTTT-TTS-HHHHHHHHHHHHHHS-TTTTHHHHHHHHHHHHHHHH--HHHHHHHHHSHHHHHHHHTTSSSS---

Mean predicted aligned error: 5.86 Å

pLDDT: mean 86.57, std 12.83, range [35.19, 96.38]

Sequence (139 aa):
MKILLVLIALIPLYFFRSSYLEPYDLEYVLDHYYHSQWEIPNSPWGIGDDGLYQFSGYEIARGRDPFTTSPEVPPVGKLIYGLSIQLFHNPYYVILPIYFLTLIAFYLLTKSKLAVFFLTTTPLFFKWLRSGLFSGLQP